Protein AF-A0A9D8FLJ5-F1 (afdb_monomer)

Nearest PDB structures (foldseek):
  7rec-assembly1_F-2  TM=5.142E-01  e=1.381E+00  Homo sapiens
  2ckf-assembly1_F  TM=5.271E-01  e=3.243E+00  Sphingomonas sp. CHY-1
  2gbx-assembly1_F  TM=5.258E-01  e=2.763E+00  Sphingobium yanoikuyae
  5ig4-assembly1_F  TM=5.696E-01  e=4.467E+00  Nematostella vectensis
  3ff0-assembly1_B  TM=4.977E-01  e=4.015E+00  Pseudomon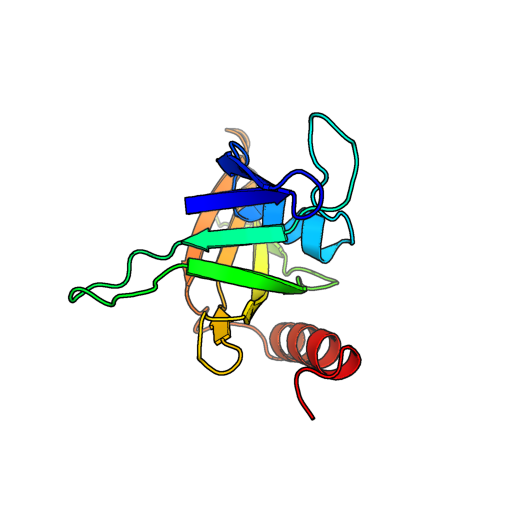as aeruginosa

Radius of gyration: 16.44 Å; Cα contacts (8 Å, |Δi|>4): 249; chains: 1; bounding box: 40×36×41 Å

Mean predicted aligned error: 4.61 Å

Structure (mmCIF, N/CA/C/O backbone):
data_AF-A0A9D8FLJ5-F1
#
_entry.id   AF-A0A9D8FLJ5-F1
#
loop_
_atom_site.group_PDB
_atom_site.id
_atom_site.type_symbol
_atom_site.label_atom_id
_atom_site.label_alt_id
_atom_site.label_comp_id
_atom_site.label_asym_id
_atom_site.label_entity_id
_atom_site.label_seq_id
_atom_site.pdbx_PDB_ins_code
_atom_site.Cartn_x
_atom_site.Cartn_y
_atom_site.Cartn_z
_atom_site.occupancy
_atom_site.B_iso_or_equiv
_atom_site.auth_seq_id
_atom_site.auth_comp_id
_atom_site.auth_asym_id
_atom_site.auth_atom_id
_atom_site.pdbx_PDB_model_num
ATOM 1 N N . MET A 1 1 ? 12.720 2.167 4.437 1.00 84.94 1 MET A N 1
ATOM 2 C CA . MET A 1 1 ? 12.652 3.567 3.944 1.00 84.94 1 MET A CA 1
ATOM 3 C C . MET A 1 1 ? 11.851 3.601 2.643 1.00 84.94 1 MET A C 1
ATOM 5 O O . MET A 1 1 ? 11.730 2.551 2.025 1.00 84.94 1 MET A O 1
ATOM 9 N N . VAL A 1 2 ? 11.294 4.751 2.237 1.00 92.38 2 VAL A N 1
ATOM 10 C CA . VAL A 1 2 ? 10.723 4.938 0.888 1.00 92.38 2 VAL A CA 1
ATOM 11 C C . VAL A 1 2 ? 11.403 6.121 0.213 1.00 92.38 2 VAL A C 1
ATOM 13 O O . VAL A 1 2 ? 11.483 7.209 0.791 1.00 92.38 2 VAL A O 1
ATOM 16 N N . GLU A 1 3 ? 11.873 5.908 -1.004 1.00 94.38 3 GLU A N 1
ATOM 17 C CA . GLU A 1 3 ? 12.470 6.923 -1.860 1.00 94.38 3 GLU A CA 1
ATOM 18 C C . GLU A 1 3 ? 11.619 7.127 -3.107 1.00 94.38 3 GLU A C 1
ATOM 20 O O . GLU A 1 3 ? 11.041 6.186 -3.651 1.00 94.38 3 GLU A O 1
ATOM 25 N N . VAL A 1 4 ? 11.574 8.369 -3.569 1.00 94.56 4 VAL A N 1
ATOM 26 C CA . VAL A 1 4 ? 11.021 8.727 -4.870 1.00 94.56 4 VAL A CA 1
ATOM 27 C C . VAL A 1 4 ? 12.184 8.842 -5.839 1.00 94.56 4 VAL A C 1
ATOM 29 O O . VAL A 1 4 ? 13.106 9.612 -5.577 1.00 94.56 4 VAL A O 1
ATOM 32 N N . TYR A 1 5 ? 12.146 8.105 -6.944 1.00 95.31 5 TYR A N 1
ATOM 33 C CA . TYR A 1 5 ? 13.171 8.146 -7.981 1.00 95.31 5 TYR A CA 1
ATOM 34 C C . TYR A 1 5 ? 12.607 8.681 -9.294 1.00 95.31 5 TYR A C 1
ATOM 36 O O . TYR A 1 5 ? 11.693 8.112 -9.894 1.00 95.31 5 TYR A O 1
ATOM 44 N N . CYS A 1 6 ? 13.182 9.788 -9.755 1.00 94.50 6 CYS A N 1
ATOM 45 C CA . CYS A 1 6 ? 12.858 10.386 -11.034 1.00 94.50 6 CYS A CA 1
ATOM 46 C C . CYS A 1 6 ? 13.777 9.812 -12.116 1.00 94.50 6 CYS A C 1
ATOM 48 O O . CYS A 1 6 ? 14.931 10.221 -12.237 1.00 94.50 6 CYS A O 1
ATOM 50 N N . LYS A 1 7 ? 13.252 8.904 -12.944 1.00 92.12 7 LYS A N 1
ATOM 51 C CA . LYS A 1 7 ? 14.003 8.291 -14.051 1.00 92.12 7 LYS A CA 1
ATOM 52 C C . LYS A 1 7 ? 14.503 9.307 -15.078 1.00 92.12 7 LYS A C 1
ATOM 54 O O . LYS A 1 7 ? 15.655 9.235 -15.493 1.00 92.12 7 LYS A O 1
ATOM 59 N N . LYS A 1 8 ? 13.653 10.269 -15.459 1.00 92.75 8 LYS A N 1
ATOM 60 C CA . LYS A 1 8 ? 13.957 11.260 -16.507 1.00 92.75 8 LYS A CA 1
ATOM 61 C C . LYS A 1 8 ? 15.146 12.154 -16.141 1.00 92.75 8 LYS A C 1
ATOM 63 O O . LYS A 1 8 ? 15.990 12.418 -16.986 1.00 92.75 8 LYS A O 1
ATOM 68 N N . TYR A 1 9 ? 15.226 12.574 -14.879 1.00 92.88 9 TYR A N 1
ATOM 69 C CA . TYR A 1 9 ? 16.245 13.510 -14.385 1.00 92.88 9 TYR A CA 1
ATOM 70 C C . TYR A 1 9 ? 17.225 12.865 -13.393 1.00 92.88 9 TYR A C 1
ATOM 72 O O . TYR A 1 9 ? 17.898 13.578 -12.654 1.00 92.88 9 TYR A O 1
ATOM 80 N N . LYS A 1 10 ? 17.255 11.527 -13.333 1.00 93.12 10 LYS A N 1
ATOM 81 C CA . LYS A 1 10 ? 18.202 10.684 -12.583 1.00 93.12 10 LYS A CA 1
ATOM 82 C C . LYS A 1 10 ? 18.528 11.153 -11.154 1.00 93.12 10 LYS A C 1
ATOM 84 O O . LYS A 1 10 ? 19.678 11.096 -10.736 1.00 93.12 10 LYS A O 1
ATOM 89 N N . HIS A 1 11 ? 17.527 11.567 -10.383 1.00 94.00 11 HIS A N 1
ATOM 90 C CA . HIS A 1 11 ? 17.712 11.918 -8.970 1.00 94.00 11 HIS A CA 1
ATOM 91 C C . HIS A 1 11 ? 16.652 11.262 -8.092 1.00 94.00 11 HIS A C 1
ATOM 93 O O . HIS A 1 11 ? 15.563 10.909 -8.557 1.00 94.00 11 HIS A O 1
ATOM 99 N N . SER A 1 12 ? 16.971 11.128 -6.809 1.00 93.81 12 SER A N 1
ATOM 100 C CA . SER A 1 12 ? 16.062 10.610 -5.795 1.00 93.81 12 SER A CA 1
ATOM 101 C C . SER A 1 12 ? 15.963 11.536 -4.593 1.00 93.81 12 SER A C 1
ATOM 103 O O . SER A 1 12 ? 16.815 12.391 -4.353 1.00 93.81 12 SER A O 1
ATOM 105 N N . TYR A 1 13 ? 14.890 11.366 -3.830 1.00 93.81 13 TYR A N 1
ATOM 106 C CA . TYR A 1 13 ? 14.752 11.950 -2.504 1.00 93.81 13 TYR A CA 1
ATOM 107 C C . TYR A 1 13 ? 13.924 11.038 -1.610 1.00 93.81 13 TYR A C 1
ATOM 109 O O . TYR A 1 13 ? 13.036 10.313 -2.062 1.00 93.81 13 TYR A O 1
ATOM 117 N N . ARG A 1 14 ? 14.186 11.107 -0.306 1.00 93.19 14 ARG A N 1
ATOM 118 C CA . ARG A 1 14 ? 13.400 10.383 0.688 1.00 93.19 14 ARG A CA 1
ATOM 119 C C . ARG A 1 14 ? 11.989 10.958 0.771 1.00 93.19 14 ARG A C 1
ATOM 121 O O . ARG A 1 14 ? 11.800 12.166 0.943 1.00 93.19 14 ARG A O 1
ATOM 128 N N . LEU A 1 15 ? 10.991 10.084 0.717 1.00 91.62 15 LEU A N 1
ATOM 129 C CA . LEU A 1 15 ? 9.607 10.469 0.937 1.00 91.62 15 LEU A CA 1
ATOM 130 C C . LEU A 1 15 ? 9.372 10.689 2.440 1.00 91.62 15 LEU A C 1
ATOM 132 O O . LEU A 1 15 ? 9.616 9.800 3.255 1.00 91.62 15 LEU A O 1
ATOM 136 N N . LYS A 1 16 ? 8.900 11.886 2.817 1.00 90.50 16 LYS A N 1
ATOM 137 C CA . LYS A 1 16 ? 8.592 12.251 4.218 1.00 90.50 16 LYS A CA 1
ATOM 13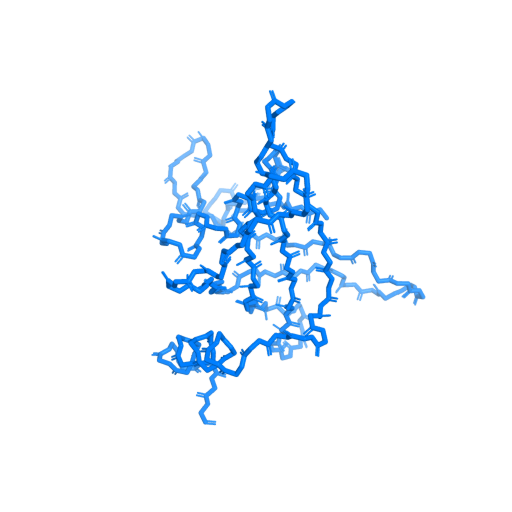8 C C . LYS A 1 16 ? 7.166 11.874 4.662 1.00 90.50 16 LYS A C 1
ATOM 140 O O . LYS A 1 16 ? 6.783 12.164 5.790 1.00 90.50 16 LYS A O 1
ATOM 145 N N . ARG A 1 17 ? 6.372 11.250 3.787 1.00 91.62 17 ARG A N 1
ATOM 146 C CA . ARG A 1 17 ? 5.003 10.785 4.070 1.00 91.62 17 ARG A CA 1
ATOM 147 C C . ARG A 1 17 ? 5.036 9.399 4.725 1.00 91.62 17 ARG A C 1
ATOM 149 O O . ARG A 1 17 ? 5.978 8.635 4.513 1.00 91.62 17 ARG A O 1
ATOM 156 N N . ARG A 1 18 ? 4.003 9.048 5.501 1.00 93.94 18 ARG A N 1
ATOM 157 C CA . ARG A 1 18 ? 3.864 7.686 6.037 1.00 93.94 18 ARG A CA 1
ATOM 158 C C . ARG A 1 18 ? 3.745 6.684 4.890 1.00 93.94 18 ARG A C 1
ATOM 160 O O . ARG A 1 18 ? 3.176 6.973 3.835 1.00 93.94 18 ARG A O 1
ATOM 167 N N . ILE A 1 19 ? 4.238 5.474 5.129 1.00 95.25 19 ILE A N 1
ATOM 168 C CA . ILE A 1 19 ? 4.115 4.374 4.168 1.00 95.25 19 ILE A CA 1
ATOM 169 C C . ILE A 1 19 ? 2.640 4.062 3.898 1.00 95.25 19 ILE A C 1
ATOM 171 O O . ILE A 1 19 ? 2.271 3.908 2.742 1.00 95.25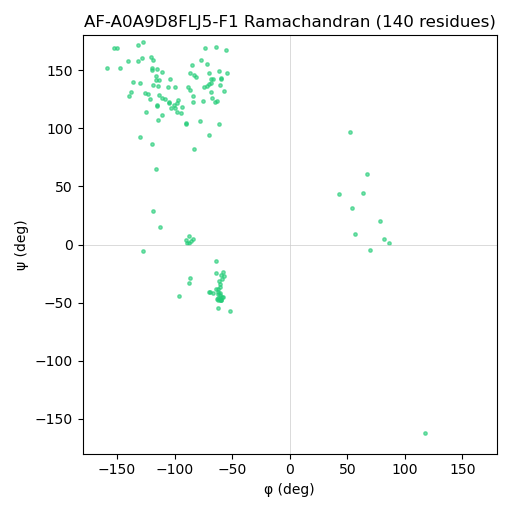 19 ILE A O 1
ATOM 175 N N . PHE A 1 20 ? 1.801 4.056 4.940 1.00 96.44 20 PHE A N 1
ATOM 176 C CA . PHE A 1 20 ? 0.357 3.847 4.811 1.00 96.44 20 PHE A CA 1
ATOM 177 C C . PHE A 1 20 ? -0.281 4.789 3.781 1.00 96.44 20 PHE A C 1
ATOM 179 O O . PHE A 1 20 ? -0.868 4.310 2.818 1.00 96.44 20 PHE A O 1
ATOM 186 N N . ASP A 1 21 ? -0.123 6.108 3.952 1.00 96.38 21 ASP A N 1
ATOM 187 C CA . ASP A 1 21 ? -0.742 7.088 3.048 1.00 96.38 21 ASP A CA 1
ATOM 188 C C . ASP A 1 21 ? -0.197 6.915 1.621 1.00 96.38 21 ASP A C 1
ATOM 190 O O . ASP A 1 21 ? -0.941 6.963 0.654 1.00 96.38 21 ASP A O 1
ATOM 194 N N . THR A 1 22 ? 1.101 6.622 1.494 1.00 95.94 22 THR A N 1
ATOM 195 C CA . THR A 1 22 ? 1.753 6.385 0.198 1.00 95.94 22 THR A CA 1
ATOM 196 C C . THR A 1 22 ? 1.172 5.180 -0.538 1.00 95.94 22 THR A C 1
ATOM 198 O O . THR A 1 22 ? 0.907 5.269 -1.732 1.00 95.94 22 THR A O 1
ATOM 201 N N . LEU A 1 23 ? 0.977 4.058 0.157 1.00 96.94 23 LEU A N 1
ATOM 202 C CA . LEU A 1 23 ? 0.389 2.855 -0.429 1.00 96.94 23 LEU A CA 1
ATOM 203 C C . LEU A 1 23 ? -1.094 3.057 -0.745 1.00 96.94 23 LEU A C 1
ATOM 205 O O . LEU A 1 23 ? -1.548 2.643 -1.807 1.00 96.94 23 LEU A O 1
ATOM 209 N N . LEU A 1 24 ? -1.837 3.721 0.145 1.00 97.19 24 LEU A N 1
ATOM 210 C CA . LEU A 1 24 ? -3.251 4.013 -0.067 1.00 97.19 24 LEU A CA 1
ATOM 211 C C . LEU A 1 24 ? -3.454 4.919 -1.288 1.00 97.19 24 LEU A C 1
ATOM 213 O O . LEU A 1 24 ? -4.256 4.590 -2.159 1.00 97.19 24 LEU A O 1
ATOM 217 N N . ASP A 1 25 ? -2.691 6.005 -1.394 1.00 96.19 25 ASP A N 1
ATOM 218 C CA . ASP A 1 25 ? -2.729 6.909 -2.546 1.00 96.19 25 ASP A CA 1
ATOM 219 C C . ASP A 1 25 ? -2.385 6.168 -3.841 1.00 96.19 25 ASP A C 1
ATOM 221 O O . ASP A 1 25 ? -3.142 6.244 -4.811 1.00 96.19 25 ASP A O 1
ATOM 225 N N . TYR A 1 26 ? -1.309 5.374 -3.835 1.00 96.50 26 TYR A N 1
ATOM 226 C CA . TYR A 1 26 ? -0.920 4.572 -4.993 1.00 96.50 26 TYR A CA 1
ATOM 227 C C . TYR A 1 26 ? -2.035 3.602 -5.408 1.00 96.50 26 TYR A C 1
ATOM 229 O O . TYR A 1 26 ? -2.373 3.526 -6.587 1.00 96.50 26 TYR A O 1
ATOM 237 N N . SER A 1 27 ? -2.656 2.910 -4.444 1.00 96.62 27 SER A N 1
ATOM 238 C CA . SER A 1 27 ? -3.754 1.969 -4.706 1.00 96.62 27 SER A CA 1
ATOM 239 C C . SER A 1 27 ? -5.008 2.629 -5.287 1.00 96.62 27 SER A C 1
ATOM 241 O O . SER A 1 27 ? -5.772 1.987 -6.003 1.00 96.62 27 SER A O 1
ATOM 243 N N . ASN A 1 28 ? -5.187 3.930 -5.042 1.00 95.75 28 ASN A N 1
ATOM 244 C CA . ASN A 1 28 ? -6.254 4.745 -5.623 1.00 95.75 28 ASN A CA 1
ATOM 245 C C . ASN A 1 28 ? -5.872 5.356 -6.986 1.00 95.75 28 ASN A C 1
ATOM 247 O O . ASN A 1 28 ? -6.613 6.178 -7.518 1.00 95.75 28 ASN A O 1
ATOM 251 N N . GLY A 1 29 ? -4.722 4.981 -7.557 1.00 94.00 29 GLY A N 1
ATOM 252 C CA . GLY A 1 29 ? -4.224 5.495 -8.836 1.00 94.00 29 GLY A CA 1
ATOM 253 C C . GLY A 1 29 ? -3.421 6.796 -8.733 1.00 94.00 29 GLY A C 1
ATOM 254 O O . GLY A 1 29 ? -2.937 7.293 -9.751 1.00 94.00 29 GLY A O 1
ATOM 255 N N . ASN A 1 30 ? -3.212 7.329 -7.526 1.00 93.81 30 ASN A N 1
ATOM 256 C CA . ASN A 1 30 ? -2.424 8.541 -7.306 1.00 93.81 30 ASN A CA 1
ATOM 257 C C . ASN A 1 30 ? -0.934 8.192 -7.241 1.00 93.81 30 ASN A C 1
ATOM 259 O O . ASN A 1 30 ? -0.345 8.029 -6.169 1.00 93.81 30 ASN A O 1
ATOM 263 N N . LYS A 1 31 ? -0.316 8.060 -8.416 1.00 91.94 31 LYS A N 1
ATOM 264 C CA . LYS A 1 31 ? 1.120 7.800 -8.536 1.00 91.94 31 LYS A CA 1
ATOM 265 C C . LYS A 1 31 ? 1.960 9.007 -8.120 1.00 91.94 31 LYS A C 1
ATOM 267 O O . LYS A 1 31 ? 1.588 10.160 -8.340 1.00 91.94 31 LYS A O 1
ATOM 272 N N . GLU A 1 32 ? 3.133 8.727 -7.560 1.00 93.38 32 GLU A N 1
ATOM 273 C CA . GLU A 1 32 ? 4.064 9.760 -7.114 1.00 93.38 32 GLU A CA 1
ATOM 274 C C . GLU A 1 32 ? 4.662 10.521 -8.307 1.00 93.38 32 GLU A C 1
ATOM 276 O O . GLU A 1 32 ? 5.041 9.935 -9.325 1.00 93.38 32 GLU A O 1
ATOM 281 N N . ARG A 1 33 ? 4.783 11.843 -8.161 1.00 92.75 33 ARG A N 1
ATOM 282 C CA . ARG A 1 33 ? 5.363 12.732 -9.169 1.00 92.75 33 ARG A CA 1
ATOM 283 C C . ARG A 1 33 ? 6.587 13.454 -8.623 1.00 92.75 33 ARG A C 1
ATOM 285 O O . ARG A 1 33 ? 6.690 13.737 -7.431 1.00 92.75 33 ARG A O 1
ATOM 292 N N . CYS A 1 34 ? 7.522 13.780 -9.507 1.00 91.62 34 CYS A N 1
ATOM 293 C CA . CYS A 1 34 ? 8.705 14.553 -9.156 1.00 91.62 34 CYS A CA 1
ATOM 294 C C . CYS A 1 34 ? 8.297 15.955 -8.690 1.00 91.62 34 CYS A C 1
ATOM 296 O O . CYS A 1 34 ? 7.701 16.705 -9.457 1.00 91.62 34 CYS A O 1
ATOM 298 N N . ARG A 1 35 ? 8.700 16.354 -7.479 1.00 89.69 35 ARG A N 1
ATOM 299 C CA . ARG A 1 35 ? 8.419 1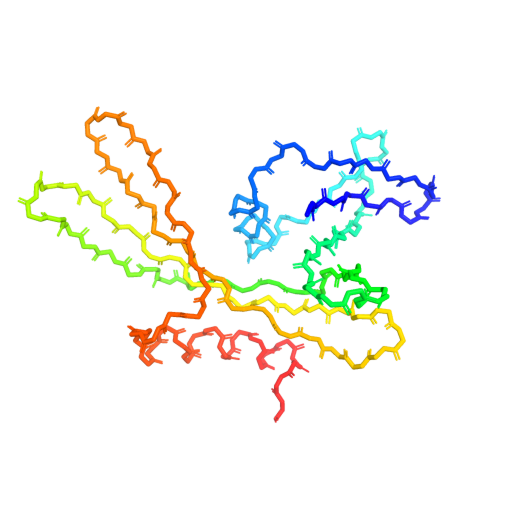7.702 -6.944 1.00 89.69 35 ARG A CA 1
ATOM 300 C C . ARG A 1 35 ? 8.975 18.842 -7.798 1.00 89.69 35 ARG A C 1
ATOM 302 O O . ARG A 1 35 ? 8.408 19.923 -7.791 1.00 89.69 35 ARG A O 1
ATOM 309 N N . LYS A 1 36 ? 10.087 18.606 -8.502 1.00 89.62 36 LYS A N 1
ATOM 310 C CA . LYS A 1 36 ? 10.746 19.619 -9.340 1.00 89.62 36 LYS A CA 1
ATOM 311 C C . LYS A 1 36 ? 10.188 19.682 -10.764 1.00 89.62 36 LYS A C 1
ATOM 313 O O . LYS A 1 36 ? 10.169 20.752 -11.349 1.00 89.62 36 LYS A O 1
ATOM 318 N N . HIS A 1 37 ? 9.761 18.546 -11.323 1.00 91.00 37 HIS A N 1
ATOM 319 C CA . HIS A 1 37 ? 9.491 18.429 -12.766 1.00 91.00 37 HIS A CA 1
ATOM 320 C C . HIS A 1 37 ? 8.097 17.885 -13.116 1.00 91.00 37 HIS A C 1
ATOM 322 O O . HIS A 1 37 ? 7.772 17.763 -14.291 1.00 91.00 37 HIS A O 1
ATOM 328 N N . GLY A 1 38 ? 7.293 17.466 -12.134 1.00 90.69 38 GLY A N 1
ATOM 329 C CA . GLY A 1 38 ? 5.921 16.978 -12.333 1.00 90.69 38 GLY A CA 1
ATOM 330 C C . GLY A 1 38 ? 5.767 15.625 -13.046 1.00 90.69 38 GLY A C 1
ATOM 331 O O . GLY A 1 38 ? 4.649 15.117 -13.136 1.00 90.69 38 GLY A O 1
ATOM 332 N N . CYS A 1 39 ? 6.854 15.019 -13.533 1.00 91.75 39 CYS A N 1
ATOM 333 C CA . CYS A 1 39 ? 6.829 13.718 -14.203 1.00 91.75 39 CYS A CA 1
ATOM 334 C C . CYS A 1 39 ? 6.568 12.561 -13.226 1.00 91.75 39 CYS A C 1
ATOM 336 O O . CYS A 1 39 ? 6.901 12.662 -12.044 1.00 91.75 39 CYS A O 1
ATOM 338 N N . GLU A 1 40 ? 6.032 11.445 -13.729 1.00 92.62 40 GLU A N 1
ATOM 339 C CA . GLU A 1 40 ? 5.845 10.217 -12.945 1.00 92.62 40 GLU A CA 1
ATOM 340 C C . GLU A 1 40 ? 7.194 9.689 -12.426 1.00 92.62 40 GLU A C 1
ATOM 342 O O . GLU A 1 40 ? 8.204 9.687 -13.140 1.00 92.62 40 GLU A O 1
ATOM 347 N N . CYS A 1 41 ? 7.207 9.270 -11.163 1.00 94.75 41 CYS A N 1
ATOM 348 C CA . CYS A 1 41 ? 8.374 8.726 -10.485 1.00 94.75 41 CYS A CA 1
ATOM 349 C C . CYS A 1 41 ? 8.132 7.290 -10.031 1.00 94.75 41 CYS A C 1
ATOM 351 O O . CYS A 1 41 ? 7.004 6.856 -9.807 1.00 94.75 41 CYS A O 1
ATOM 353 N N . GLU A 1 42 ? 9.227 6.573 -9.815 1.00 95.31 42 GLU A N 1
ATOM 354 C CA . GLU A 1 42 ? 9.190 5.276 -9.157 1.00 95.31 42 GLU A CA 1
ATOM 355 C C . GLU A 1 42 ? 9.265 5.434 -7.643 1.00 95.31 42 GLU A C 1
ATOM 357 O O . GLU A 1 42 ? 9.948 6.322 -7.129 1.00 95.31 42 GLU A O 1
ATOM 362 N N . LEU A 1 43 ? 8.600 4.528 -6.929 1.00 95.94 43 LEU A N 1
ATOM 363 C CA . LEU A 1 43 ? 8.759 4.386 -5.489 1.00 95.94 43 LEU A CA 1
ATOM 364 C C . LEU A 1 43 ? 9.692 3.213 -5.206 1.00 95.94 43 LEU A C 1
ATOM 366 O O . LEU A 1 43 ? 9.404 2.075 -5.577 1.00 95.94 43 LEU A O 1
ATOM 370 N N . ILE A 1 44 ? 10.806 3.496 -4.541 1.00 94.44 44 ILE A N 1
ATOM 371 C CA . ILE A 1 44 ? 11.790 2.499 -4.131 1.00 94.44 44 ILE A CA 1
ATOM 372 C C . ILE A 1 44 ? 11.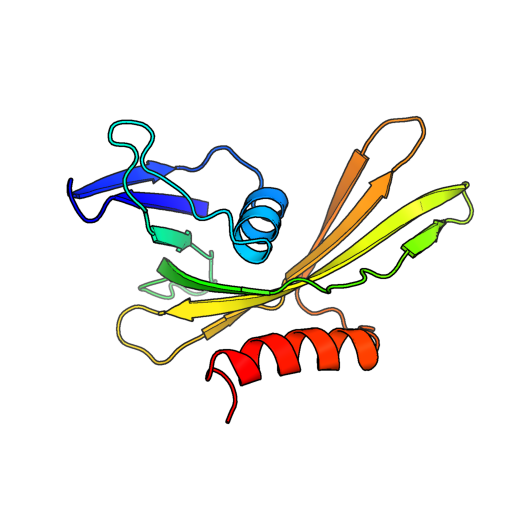631 2.276 -2.633 1.00 94.44 44 ILE A C 1
ATOM 374 O O . ILE A 1 44 ? 11.742 3.202 -1.831 1.00 94.44 44 ILE A O 1
ATOM 378 N N . PHE A 1 45 ? 11.360 1.034 -2.259 1.00 92.94 45 PHE A N 1
ATOM 379 C CA . PHE A 1 45 ? 11.267 0.595 -0.880 1.00 92.94 45 PHE A CA 1
ATOM 380 C C . PHE A 1 45 ? 12.562 -0.085 -0.476 1.00 92.94 45 PHE A C 1
ATOM 382 O O . PHE A 1 45 ? 13.094 -0.927 -1.197 1.00 92.94 45 PHE A O 1
ATOM 389 N N . GLU A 1 46 ? 13.033 0.266 0.709 1.00 88.44 46 GLU A N 1
ATOM 390 C CA . GLU A 1 46 ? 14.156 -0.393 1.350 1.00 88.44 46 GLU A CA 1
ATOM 391 C C . GLU A 1 46 ? 13.671 -1.082 2.621 1.00 88.44 46 GLU A C 1
ATOM 393 O O . GLU A 1 46 ? 13.147 -0.424 3.533 1.00 88.44 46 GLU A O 1
ATOM 398 N N . PHE A 1 47 ? 13.837 -2.401 2.660 1.00 82.38 47 PHE A N 1
ATOM 399 C CA . PHE A 1 47 ? 13.458 -3.235 3.793 1.00 82.38 47 PHE A CA 1
ATOM 400 C C . PHE A 1 47 ? 14.713 -3.651 4.559 1.00 82.38 47 PHE A C 1
ATOM 402 O O . PHE A 1 47 ? 15.589 -4.271 3.965 1.00 82.38 47 PHE A O 1
ATOM 409 N N . PRO A 1 48 ? 14.833 -3.362 5.861 1.00 72.81 48 PRO A N 1
ATOM 410 C CA . PRO A 1 48 ? 15.913 -3.929 6.655 1.00 72.81 48 PRO A CA 1
ATOM 411 C C . PRO A 1 48 ? 15.646 -5.434 6.821 1.00 72.81 48 PRO A C 1
ATOM 413 O O . PRO A 1 48 ? 14.863 -5.839 7.675 1.00 72.81 48 PRO A O 1
ATOM 416 N N . PHE A 1 49 ? 16.228 -6.262 5.953 1.00 67.38 49 PHE A N 1
ATOM 417 C CA . PHE A 1 49 ? 16.297 -7.707 6.164 1.00 67.38 49 PHE A CA 1
ATOM 418 C C . PHE A 1 49 ? 17.539 -8.001 7.006 1.00 67.38 49 PHE A C 1
ATOM 420 O O . PHE A 1 49 ? 18.606 -7.457 6.731 1.00 67.38 49 PHE A O 1
ATOM 427 N N . GLY A 1 50 ? 17.390 -8.829 8.042 1.00 60.38 50 GLY A N 1
ATOM 428 C CA . GLY A 1 50 ? 18.526 -9.283 8.847 1.00 60.38 50 GLY A CA 1
ATOM 429 C C . GLY A 1 50 ? 19.512 -10.136 8.038 1.00 60.38 50 GLY A C 1
ATOM 430 O O . GLY A 1 50 ? 19.197 -10.556 6.925 1.00 60.38 50 GLY A O 1
ATOM 431 N N . LEU A 1 51 ? 20.677 -10.422 8.632 1.00 67.56 51 LEU A N 1
ATOM 432 C CA . LEU A 1 51 ? 21.723 -11.308 8.089 1.00 67.56 51 LEU A CA 1
ATOM 433 C C . LEU A 1 51 ? 22.373 -10.819 6.779 1.00 67.56 51 LEU A C 1
ATOM 435 O O . LEU A 1 51 ? 22.551 -11.598 5.845 1.00 67.56 51 LEU A O 1
ATOM 439 N N . ASP A 1 52 ? 22.710 -9.528 6.695 1.00 62.81 52 ASP A N 1
ATOM 440 C CA . ASP A 1 52 ? 23.537 -8.950 5.617 1.00 62.81 52 ASP A CA 1
ATOM 441 C C . ASP A 1 52 ? 23.049 -9.228 4.187 1.00 62.81 52 ASP A C 1
ATOM 443 O O . ASP A 1 52 ? 23.832 -9.316 3.233 1.00 62.81 52 ASP A O 1
ATOM 447 N N . VAL A 1 53 ? 21.730 -9.344 4.004 1.00 66.31 53 VAL A N 1
ATOM 448 C CA . VAL A 1 53 ? 21.146 -9.528 2.675 1.00 66.31 53 VAL A CA 1
ATOM 449 C C . VAL A 1 53 ? 21.475 -8.313 1.805 1.00 66.31 53 VAL A C 1
ATOM 451 O O . VAL A 1 53 ? 20.858 -7.250 1.902 1.00 66.31 53 VAL A O 1
ATOM 454 N N . LYS A 1 54 ? 22.441 -8.494 0.898 1.00 62.97 54 LYS A N 1
ATOM 455 C CA . LYS A 1 54 ? 22.769 -7.527 -0.153 1.00 62.97 54 LYS A CA 1
ATOM 456 C C . LYS A 1 54 ? 21.534 -7.305 -1.043 1.00 62.97 54 LYS A C 1
ATOM 458 O O . LYS A 1 54 ? 20.796 -8.241 -1.346 1.00 62.97 54 LYS A O 1
ATOM 463 N N . HIS A 1 55 ? 21.332 -6.068 -1.503 1.00 68.19 55 HIS A N 1
ATOM 464 C CA . HIS A 1 55 ? 20.230 -5.660 -2.396 1.00 68.19 55 HIS A CA 1
ATOM 465 C C . HIS A 1 55 ? 18.822 -5.738 -1.775 1.00 68.19 55 HIS A C 1
ATOM 467 O O . HIS A 1 55 ? 17.913 -6.401 -2.278 1.00 68.19 55 HIS A O 1
ATOM 473 N N . ASN A 1 56 ? 18.620 -4.973 -0.707 1.00 77.88 56 ASN A N 1
ATOM 474 C CA . ASN A 1 56 ? 17.349 -4.811 0.002 1.00 77.88 56 ASN A CA 1
ATOM 475 C C . ASN A 1 56 ? 16.395 -3.752 -0.607 1.00 77.88 56 ASN A C 1
ATOM 477 O O . ASN A 1 56 ? 15.334 -3.463 -0.043 1.00 77.88 56 ASN A O 1
ATOM 481 N N . ARG A 1 57 ? 16.766 -3.173 -1.757 1.00 87.62 57 ARG A N 1
ATOM 482 C CA . ARG A 1 57 ? 15.973 -2.181 -2.495 1.00 87.62 57 ARG A CA 1
ATOM 483 C C . ARG A 1 57 ? 15.028 -2.864 -3.478 1.00 87.62 57 ARG A C 1
ATOM 485 O O . ARG A 1 57 ? 15.405 -3.794 -4.191 1.00 87.62 57 ARG A O 1
ATOM 492 N N . SER A 1 58 ? 13.788 -2.398 -3.506 1.00 91.31 58 SER A N 1
ATOM 493 C CA . SER A 1 58 ? 12.705 -2.960 -4.307 1.00 91.31 58 SER A CA 1
ATOM 494 C C . SER A 1 58 ? 11.863 -1.848 -4.921 1.00 91.31 58 SER A C 1
ATOM 496 O O . SER A 1 58 ? 11.387 -0.968 -4.209 1.00 91.31 58 SER A O 1
ATOM 498 N N . THR A 1 59 ? 11.649 -1.888 -6.233 1.00 94.06 59 THR A N 1
ATOM 499 C CA . THR A 1 59 ? 10.791 -0.915 -6.924 1.00 94.06 59 THR A CA 1
ATOM 500 C C . THR A 1 59 ? 9.338 -1.357 -6.832 1.00 94.06 59 THR A C 1
ATOM 502 O O . THR A 1 59 ? 9.020 -2.496 -7.182 1.00 94.06 59 THR A O 1
ATOM 505 N N . LEU A 1 60 ? 8.450 -0.473 -6.376 1.00 95.69 60 LEU A N 1
ATOM 506 C CA . LEU A 1 60 ? 7.009 -0.712 -6.358 1.00 95.69 60 LEU A CA 1
ATOM 507 C C . LEU A 1 60 ? 6.482 -0.844 -7.790 1.00 95.69 60 LEU A C 1
ATOM 509 O O . LEU A 1 60 ? 6.645 0.072 -8.593 1.00 95.69 60 LEU A O 1
ATOM 513 N N . LEU A 1 61 ? 5.853 -1.979 -8.094 1.00 95.50 61 LEU A N 1
ATOM 514 C CA . LEU A 1 61 ? 5.181 -2.216 -9.372 1.00 95.50 61 LEU A CA 1
ATOM 515 C C . LEU A 1 61 ? 3.687 -1.923 -9.286 1.00 95.50 61 LEU A C 1
ATOM 517 O O . LEU A 1 61 ? 3.142 -1.325 -10.204 1.00 95.50 61 LEU A O 1
ATOM 521 N N . GLU A 1 62 ? 3.037 -2.384 -8.218 1.00 96.81 62 GLU A N 1
ATOM 522 C CA . GLU A 1 62 ? 1.601 -2.202 -8.023 1.00 96.81 62 GLU A CA 1
ATOM 523 C C . GLU A 1 62 ? 1.239 -2.342 -6.540 1.00 96.81 62 GLU A C 1
ATOM 525 O O . GLU A 1 62 ? 1.925 -3.037 -5.780 1.00 96.81 62 GLU A O 1
ATOM 530 N N . CYS A 1 63 ? 0.164 -1.676 -6.125 1.00 97.50 63 CYS A N 1
ATOM 531 C CA . CYS A 1 63 ? -0.350 -1.750 -4.764 1.00 97.50 63 CYS A CA 1
ATOM 532 C C . CYS A 1 63 ? -1.872 -1.840 -4.776 1.00 97.50 63 CYS A C 1
ATOM 534 O O . CYS A 1 63 ? -2.545 -1.031 -5.403 1.00 97.50 63 CYS A O 1
ATOM 536 N N . PHE A 1 64 ? -2.409 -2.798 -4.030 1.00 97.31 64 PHE A N 1
ATOM 537 C CA . PHE A 1 64 ? -3.841 -3.008 -3.900 1.00 97.31 64 PHE A CA 1
ATOM 538 C C . PHE A 1 64 ? -4.267 -2.833 -2.451 1.00 97.31 64 PHE A C 1
ATOM 540 O O . PHE A 1 64 ? -3.614 -3.345 -1.539 1.00 97.31 64 PHE A O 1
ATOM 547 N N . ALA A 1 65 ? -5.388 -2.148 -2.265 1.00 96.62 65 ALA A N 1
ATOM 548 C CA . ALA A 1 65 ? -6.104 -2.034 -1.005 1.00 96.62 65 ALA A CA 1
ATOM 549 C C . ALA A 1 65 ? -7.529 -2.582 -1.192 1.00 96.62 65 ALA A C 1
ATOM 551 O O . ALA A 1 65 ? -8.002 -2.702 -2.328 1.00 96.62 65 ALA A O 1
ATOM 552 N N . PRO A 1 66 ? -8.248 -2.927 -0.113 1.00 94.44 66 PRO A N 1
ATOM 553 C CA . PRO A 1 66 ? -9.589 -3.454 -0.249 1.00 94.44 66 PRO A CA 1
ATOM 554 C C . PRO A 1 66 ? -10.519 -2.351 -0.721 1.00 94.44 66 PRO A C 1
ATOM 556 O O . PRO A 1 66 ? -10.501 -1.242 -0.184 1.00 94.44 66 PRO A O 1
ATOM 559 N N . LYS A 1 67 ? -11.409 -2.682 -1.653 1.00 94.00 67 LYS A N 1
ATOM 560 C CA . LYS A 1 67 ? -12.460 -1.755 -2.095 1.00 94.00 67 LYS A CA 1
ATOM 561 C C . LYS A 1 67 ? -13.382 -1.360 -0.947 1.00 94.00 67 LYS A C 1
ATOM 563 O O . LYS A 1 67 ? -13.887 -0.243 -0.892 1.00 94.00 67 LYS A O 1
ATOM 568 N N . GLN A 1 68 ? -13.608 -2.297 -0.031 1.00 93.94 68 GLN A N 1
ATOM 569 C CA . GLN A 1 68 ? -14.423 -2.109 1.160 1.00 93.94 68 GLN A CA 1
ATOM 570 C C . GLN A 1 68 ? -13.637 -2.606 2.379 1.00 93.94 68 GLN A C 1
ATOM 572 O O . GLN A 1 68 ? -13.677 -3.797 2.689 1.00 93.94 68 GLN A O 1
ATOM 577 N N . PRO A 1 69 ? -12.886 -1.727 3.066 1.00 93.62 69 PRO A N 1
ATOM 578 C CA . PRO A 1 69 ? -12.145 -2.123 4.254 1.00 93.62 69 PRO A CA 1
ATOM 579 C C . PRO A 1 69 ? -13.105 -2.464 5.396 1.00 93.62 69 PRO A C 1
ATOM 581 O O . PRO A 1 69 ? -14.119 -1.784 5.594 1.00 93.62 69 PRO A O 1
ATOM 584 N N . GLN A 1 70 ? -12.755 -3.489 6.174 1.00 94.50 70 GLN A N 1
ATOM 585 C CA . GLN A 1 70 ? -13.519 -3.897 7.350 1.00 94.50 70 GLN A CA 1
ATOM 586 C C . GLN A 1 70 ? -13.451 -2.822 8.439 1.00 94.50 70 GLN A C 1
ATOM 588 O O . GLN A 1 70 ? -12.420 -2.169 8.636 1.00 94.50 70 GLN A O 1
ATOM 593 N N . LYS A 1 71 ? -14.570 -2.629 9.144 1.00 95.56 71 LYS A N 1
ATOM 594 C CA . LYS A 1 71 ? -14.733 -1.602 10.177 1.00 95.56 71 LYS A CA 1
ATOM 595 C C . LYS A 1 71 ? -15.436 -2.194 11.390 1.00 95.56 71 LYS A C 1
ATOM 597 O O . LYS A 1 71 ? -16.380 -2.957 11.225 1.00 95.56 71 LYS A O 1
ATOM 602 N N . TRP A 1 72 ? -15.002 -1.820 12.586 1.00 96.19 72 TRP A N 1
ATOM 603 C CA . TRP A 1 72 ? -15.661 -2.186 13.843 1.00 96.19 72 TRP A CA 1
ATOM 604 C C . TRP A 1 72 ? -15.391 -1.130 14.913 1.00 96.19 72 TRP A C 1
ATOM 606 O O . TRP A 1 72 ? -14.552 -0.247 14.721 1.00 96.19 72 TRP A O 1
ATOM 616 N N . HIS A 1 73 ? -16.100 -1.220 16.036 1.00 97.38 73 HIS A N 1
ATOM 617 C CA . HIS A 1 73 ? -15.820 -0.412 17.219 1.00 97.38 73 HIS A CA 1
ATOM 618 C C . HIS A 1 73 ? -15.123 -1.264 18.283 1.00 97.38 73 HIS A C 1
ATOM 620 O O 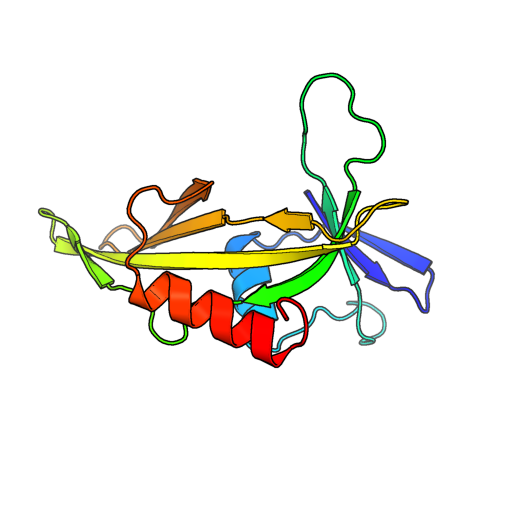. HIS A 1 73 ? -15.417 -2.452 18.428 1.00 97.38 73 HIS A O 1
ATOM 626 N N . THR A 1 74 ? -14.172 -0.680 19.008 1.00 95.56 74 THR A N 1
ATOM 627 C CA . THR A 1 74 ? -13.587 -1.313 20.197 1.00 95.56 74 THR A CA 1
ATOM 628 C C . THR A 1 74 ? -14.582 -1.281 21.357 1.00 95.56 74 THR A C 1
ATOM 630 O O . THR A 1 74 ? -15.572 -0.550 21.321 1.00 95.56 74 THR A O 1
ATOM 633 N N . LYS A 1 75 ? -14.286 -2.012 22.440 1.00 93.75 75 LYS A N 1
ATOM 634 C CA . LYS A 1 75 ? -15.064 -1.931 23.691 1.00 93.75 75 LYS A CA 1
ATOM 635 C C . LYS A 1 75 ? -15.122 -0.502 24.256 1.00 93.75 75 LYS A C 1
ATOM 637 O O . LYS A 1 75 ? -16.079 -0.148 24.925 1.00 93.75 75 LYS A O 1
ATOM 642 N N . GLN A 1 76 ? -14.113 0.318 23.964 1.00 93.38 76 GLN A N 1
ATOM 643 C CA . GLN A 1 76 ? -14.014 1.720 24.375 1.00 93.38 76 GLN A CA 1
ATOM 644 C C . GLN A 1 76 ? -14.727 2.692 23.413 1.00 93.38 76 GLN A C 1
ATOM 646 O O . GLN A 1 76 ? -14.644 3.902 23.602 1.00 93.38 76 GLN A O 1
ATOM 651 N N . GLY A 1 77 ? -15.401 2.188 22.372 1.00 95.12 77 GLY A N 1
ATOM 652 C CA . GLY A 1 77 ? -16.113 2.999 21.380 1.00 95.12 77 GLY A CA 1
ATOM 653 C C . GLY A 1 77 ? -15.233 3.583 20.268 1.00 95.12 77 GLY A C 1
ATOM 654 O O . GLY A 1 77 ? -15.737 4.315 19.419 1.00 95.12 77 GLY A O 1
ATOM 655 N N . ASP A 1 78 ? -13.938 3.256 20.219 1.00 97.25 78 ASP A N 1
ATOM 656 C CA . ASP A 1 78 ? -13.052 3.735 19.154 1.00 97.25 78 ASP A CA 1
ATOM 657 C C . ASP A 1 78 ? -13.374 3.032 17.835 1.00 97.25 78 ASP A C 1
ATOM 659 O O . ASP A 1 78 ? -13.513 1.809 17.790 1.00 97.25 78 ASP A O 1
ATOM 663 N N . LYS A 1 79 ? -13.421 3.780 16.731 1.00 98.00 79 LYS A N 1
ATOM 664 C CA . LYS A 1 79 ? -13.657 3.208 15.403 1.00 98.00 79 LYS A CA 1
ATOM 665 C C . LYS A 1 79 ? -12.353 2.698 14.807 1.00 98.00 79 LYS A C 1
ATOM 667 O O . LYS A 1 79 ? -11.425 3.474 14.588 1.00 98.00 79 LYS A O 1
ATOM 672 N N . VAL A 1 80 ? -12.304 1.419 14.463 1.00 97.56 80 VAL A N 1
ATOM 673 C CA . VAL A 1 80 ? -11.171 0.790 13.782 1.00 97.56 80 VAL A CA 1
ATOM 674 C C . VAL A 1 80 ? -11.521 0.543 12.322 1.00 97.56 80 VAL A C 1
ATOM 676 O O . VAL A 1 80 ? -12.615 0.078 12.008 1.00 97.56 80 VAL A O 1
ATOM 679 N N . ILE A 1 81 ? -10.587 0.858 11.426 1.00 97.19 81 ILE A N 1
ATOM 680 C CA . ILE A 1 81 ? -10.648 0.504 10.007 1.00 97.19 81 ILE A CA 1
ATOM 681 C C . ILE A 1 81 ? -9.414 -0.330 9.670 1.00 97.19 81 ILE A C 1
ATOM 683 O O . ILE A 1 81 ? -8.287 0.102 9.926 1.00 97.19 81 ILE A O 1
ATOM 687 N N . PHE A 1 82 ? -9.627 -1.513 9.105 1.00 95.56 82 PHE A N 1
ATOM 688 C CA . PHE A 1 82 ? -8.569 -2.444 8.735 1.00 95.56 82 PHE A CA 1
ATOM 689 C C . PHE A 1 82 ? -8.227 -2.339 7.249 1.00 95.56 82 PHE A C 1
ATOM 691 O O . PHE A 1 82 ? -9.084 -2.538 6.388 1.00 95.56 82 PHE A O 1
ATOM 698 N N . TYR A 1 83 ? -6.958 -2.045 6.969 1.00 96.00 83 TYR A N 1
ATOM 699 C CA . TYR A 1 83 ? -6.400 -1.901 5.628 1.00 96.00 83 TYR A CA 1
ATOM 700 C C . TYR A 1 83 ? -5.273 -2.914 5.403 1.00 96.00 83 TYR A C 1
ATOM 702 O O . TYR A 1 83 ? -4.107 -2.591 5.647 1.00 96.00 83 TYR A O 1
ATOM 710 N N . PRO A 1 84 ? -5.591 -4.141 4.970 1.00 95.88 84 PRO A N 1
ATOM 711 C CA . PRO A 1 84 ? -4.608 -5.048 4.405 1.00 95.88 84 PRO A CA 1
ATOM 712 C C . PRO A 1 84 ? -4.229 -4.604 2.994 1.00 95.88 84 PRO A C 1
ATOM 714 O O . PRO A 1 84 ? -5.097 -4.290 2.186 1.00 95.88 84 PRO A O 1
ATOM 717 N N . PHE A 1 85 ? -2.940 -4.610 2.684 1.00 96.19 85 PHE A N 1
ATOM 718 C CA . PHE A 1 85 ? -2.445 -4.312 1.348 1.00 96.19 85 PHE A CA 1
ATOM 719 C C . PHE A 1 85 ? -1.863 -5.561 0.699 1.00 96.19 85 PHE A C 1
ATOM 721 O O . PHE A 1 85 ? -1.262 -6.402 1.368 1.00 96.19 85 PHE A O 1
ATOM 728 N N . LEU A 1 86 ? -1.981 -5.634 -0.625 1.00 96.38 86 LEU A N 1
ATOM 729 C CA . LEU A 1 86 ? -1.169 -6.514 -1.456 1.00 96.38 86 LEU A CA 1
ATOM 730 C C . LEU A 1 86 ? -0.236 -5.645 -2.286 1.00 96.38 86 LEU A C 1
ATOM 732 O O . LEU A 1 86 ? -0.678 -4.889 -3.147 1.00 96.38 86 LEU A O 1
ATOM 736 N N . VAL A 1 87 ? 1.057 -5.725 -1.995 1.00 96.75 87 VAL A N 1
ATOM 737 C CA . VAL A 1 87 ? 2.079 -4.890 -2.626 1.00 96.75 87 VAL A CA 1
ATOM 738 C C . VAL A 1 87 ? 2.988 -5.769 -3.467 1.00 96.75 87 VAL A C 1
ATOM 740 O O . VAL A 1 87 ? 3.509 -6.772 -2.977 1.00 96.75 87 VAL A O 1
ATOM 743 N N . ILE A 1 88 ? 3.181 -5.394 -4.729 1.00 96.06 88 ILE A N 1
ATOM 744 C CA . ILE A 1 88 ? 4.016 -6.129 -5.675 1.00 96.06 88 ILE A CA 1
ATOM 745 C C . ILE A 1 88 ? 5.258 -5.309 -5.983 1.00 96.06 88 ILE A C 1
ATOM 747 O O . ILE A 1 88 ? 5.182 -4.159 -6.412 1.00 96.06 88 ILE A O 1
ATOM 751 N N . PHE A 1 89 ? 6.412 -5.936 -5.803 1.00 94.81 89 PHE A N 1
ATOM 752 C CA . PHE A 1 89 ? 7.715 -5.337 -6.020 1.00 94.81 89 PHE A CA 1
ATOM 753 C C . PHE A 1 89 ? 8.479 -6.008 -7.154 1.00 94.81 89 PHE A C 1
ATOM 755 O O . PHE A 1 89 ? 8.381 -7.218 -7.373 1.00 94.81 89 PHE A O 1
ATOM 762 N N . LYS A 1 90 ? 9.334 -5.227 -7.811 1.00 92.50 90 LYS A N 1
ATOM 763 C CA . LYS A 1 90 ? 10.475 -5.720 -8.577 1.00 92.50 90 LYS 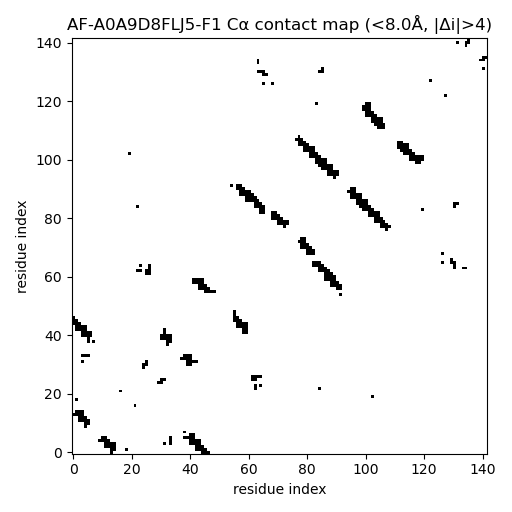A CA 1
ATOM 764 C C . LYS A 1 90 ? 11.701 -5.705 -7.671 1.00 92.50 90 LYS A C 1
ATOM 766 O O . LYS A 1 90 ? 12.123 -4.640 -7.224 1.00 92.50 90 LYS A O 1
ATOM 771 N N . ARG A 1 91 ? 12.287 -6.876 -7.429 1.00 86.69 91 ARG A N 1
ATOM 772 C CA . ARG A 1 91 ? 13.605 -6.984 -6.795 1.00 86.69 91 ARG A CA 1
ATOM 773 C C . ARG A 1 91 ? 14.684 -6.767 -7.850 1.00 86.69 91 ARG A C 1
ATOM 775 O O . ARG A 1 91 ? 14.524 -7.196 -8.993 1.00 86.69 91 ARG A O 1
ATOM 782 N N . HIS A 1 92 ? 15.789 -6.128 -7.478 1.00 70.62 92 HIS A N 1
ATOM 783 C CA . HIS A 1 92 ? 16.973 -6.140 -8.335 1.00 70.62 92 HIS A CA 1
ATOM 784 C C . HIS A 1 92 ? 17.391 -7.601 -8.584 1.00 70.62 92 HIS A C 1
ATOM 786 O O . HIS A 1 92 ? 17.391 -8.396 -7.647 1.00 70.62 92 HIS A O 1
ATOM 792 N N . SER A 1 93 ? 17.649 -7.944 -9.854 1.00 64.94 93 SER A N 1
ATOM 793 C CA . SER A 1 93 ? 18.132 -9.254 -10.341 1.00 64.94 93 SER A CA 1
ATOM 794 C C . SER A 1 93 ? 17.308 -10.516 -10.020 1.00 64.94 93 SER A C 1
ATOM 796 O O . SER A 1 93 ? 17.762 -11.618 -10.313 1.00 64.94 93 SER A O 1
ATOM 798 N N . ARG A 1 94 ? 16.091 -10.404 -9.467 1.00 69.38 94 ARG A N 1
ATOM 799 C CA . ARG A 1 94 ? 15.223 -11.559 -9.152 1.00 69.38 94 ARG A CA 1
ATOM 800 C C . ARG A 1 94 ? 13.788 -11.367 -9.651 1.00 69.38 94 ARG A C 1
ATOM 802 O O . ARG A 1 94 ? 13.399 -10.279 -10.075 1.00 69.38 94 ARG A O 1
ATOM 809 N N . ASN A 1 95 ? 12.997 -12.437 -9.549 1.00 81.25 95 ASN A N 1
ATOM 810 C CA . ASN A 1 95 ? 11.550 -12.428 -9.772 1.00 81.25 95 ASN A CA 1
ATOM 811 C C . ASN A 1 95 ? 10.824 -11.395 -8.889 1.00 81.25 95 ASN A C 1
ATOM 813 O O . ASN A 1 95 ? 11.374 -10.844 -7.928 1.00 81.25 95 ASN A O 1
ATOM 817 N N . ARG A 1 96 ? 9.555 -11.144 -9.228 1.00 90.31 96 ARG A N 1
ATOM 818 C CA . ARG A 1 96 ? 8.652 -10.283 -8.451 1.00 90.31 96 ARG A CA 1
ATOM 819 C C . ARG A 1 96 ? 8.576 -10.758 -6.997 1.00 90.31 96 ARG A C 1
ATOM 821 O O . ARG A 1 96 ? 8.649 -11.954 -6.726 1.00 90.31 96 ARG A O 1
ATOM 828 N N . ALA A 1 97 ? 8.403 -9.821 -6.074 1.00 89.94 97 ALA A N 1
ATOM 829 C CA . ALA A 1 97 ? 8.173 -10.111 -4.664 1.00 89.94 97 ALA A CA 1
ATOM 830 C C . ALA A 1 97 ? 6.827 -9.560 -4.210 1.00 89.94 97 ALA A C 1
ATOM 832 O O . ALA A 1 97 ? 6.341 -8.570 -4.757 1.00 89.94 97 ALA A O 1
ATOM 833 N N . ILE A 1 98 ? 6.246 -10.206 -3.204 1.00 92.00 98 ILE A N 1
ATOM 834 C CA . ILE A 1 98 ? 4.976 -9.809 -2.605 1.00 92.00 98 ILE A CA 1
ATOM 835 C C . ILE A 1 98 ? 5.242 -9.379 -1.170 1.00 92.00 98 ILE A C 1
ATOM 837 O O . ILE A 1 98 ? 5.969 -10.044 -0.434 1.00 92.00 98 ILE A O 1
ATOM 841 N N . TRP A 1 99 ? 4.625 -8.276 -0.771 1.00 92.94 99 TRP A N 1
ATOM 842 C CA . TRP A 1 99 ? 4.580 -7.825 0.608 1.00 92.94 99 TRP A CA 1
ATOM 843 C C . TRP A 1 99 ? 3.120 -7.620 1.015 1.00 92.94 99 TRP A C 1
ATOM 845 O O . TRP A 1 99 ? 2.355 -6.980 0.294 1.00 92.94 99 TRP A O 1
ATOM 855 N N . LEU A 1 100 ? 2.739 -8.183 2.166 1.00 94.19 100 LEU A N 1
ATOM 856 C CA . LEU A 1 100 ? 1.372 -8.158 2.701 1.00 94.19 100 LEU A CA 1
ATOM 857 C C . LEU A 1 100 ? 1.310 -7.391 4.034 1.00 94.19 100 LEU A C 1
ATOM 859 O O . LEU A 1 100 ? 1.082 -7.999 5.089 1.00 94.19 100 LEU A O 1
ATOM 863 N N . PRO A 1 101 ? 1.583 -6.074 4.043 1.00 94.75 101 PRO A N 1
ATOM 864 C CA . PRO A 1 101 ? 1.441 -5.283 5.250 1.00 94.75 101 PRO A CA 1
ATOM 865 C C . PRO A 1 101 ? -0.027 -4.964 5.518 1.00 94.75 101 PRO A C 1
ATOM 867 O O . PRO A 1 101 ? -0.861 -4.944 4.612 1.00 94.75 101 PRO A O 1
ATOM 870 N N . TYR A 1 102 ? -0.336 -4.640 6.766 1.00 95.69 102 TYR A N 1
ATOM 871 C CA . TYR A 1 102 ? -1.643 -4.118 7.121 1.00 95.69 102 TYR A CA 1
ATOM 872 C C . TYR A 1 102 ? -1.555 -3.000 8.153 1.00 95.69 102 TYR A C 1
ATOM 874 O O . TYR A 1 102 ? -0.591 -2.890 8.917 1.00 95.69 102 TYR A O 1
ATOM 882 N N . TRP A 1 103 ? -2.605 -2.182 8.189 1.00 96.62 103 TRP A N 1
ATOM 883 C CA . TRP A 1 103 ? -2.796 -1.169 9.216 1.00 96.62 103 TRP A CA 1
ATOM 884 C C . TRP A 1 103 ? -4.185 -1.242 9.834 1.00 96.62 103 TRP A C 1
ATOM 886 O O . TRP A 1 103 ? -5.190 -1.359 9.134 1.00 96.62 103 TRP A O 1
ATOM 896 N N . HIS A 1 104 ? -4.234 -1.072 11.151 1.00 96.19 104 HIS A N 1
ATOM 897 C CA . HIS A 1 104 ? -5.439 -0.644 11.848 1.00 96.19 104 HIS A CA 1
ATOM 898 C C . HIS A 1 104 ? -5.395 0.873 12.017 1.00 96.19 104 HIS A C 1
ATOM 900 O O . HIS A 1 104 ? -4.554 1.399 12.753 1.00 96.19 104 HIS A O 1
ATOM 906 N N . VAL A 1 105 ? -6.305 1.571 11.344 1.00 97.56 105 VAL A N 1
ATOM 907 C CA . VAL A 1 105 ? -6.536 3.004 11.532 1.00 97.56 105 VAL A CA 1
ATOM 908 C C . VAL A 1 105 ? -7.591 3.160 12.618 1.00 97.56 105 VAL A C 1
ATOM 910 O O . VAL A 1 105 ? -8.771 2.897 12.390 1.00 97.56 105 VAL A O 1
ATOM 913 N N . VAL A 1 106 ? -7.156 3.551 13.811 1.00 97.81 106 VAL A N 1
ATOM 914 C CA . VAL A 1 106 ? -8.008 3.720 14.991 1.00 97.81 106 VAL A CA 1
ATOM 915 C C . VAL A 1 106 ? -8.336 5.198 15.146 1.00 97.81 106 VAL A C 1
ATOM 917 O O . VAL A 1 106 ? -7.434 6.011 15.347 1.00 97.81 106 VAL A O 1
ATOM 920 N N . LYS A 1 1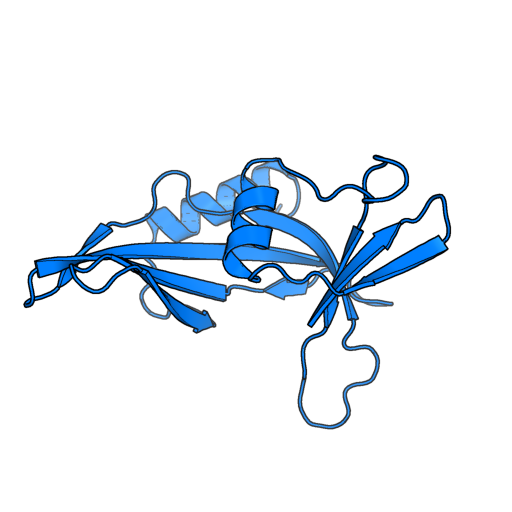07 ? -9.617 5.547 15.046 1.00 97.56 107 LYS A N 1
ATOM 921 C CA . LYS A 1 107 ? -10.139 6.897 15.262 1.00 97.56 107 LYS A CA 1
ATOM 922 C C . LYS A 1 107 ? -10.796 6.956 16.637 1.00 97.56 107 LYS A C 1
ATOM 924 O O . LYS A 1 107 ? -11.780 6.258 16.874 1.00 97.56 107 LYS A O 1
ATOM 929 N N . SER A 1 108 ? -10.252 7.792 17.513 1.00 95.62 108 SER A N 1
ATOM 930 C CA . SER A 1 108 ? -10.781 8.057 18.851 1.00 95.62 108 SER A CA 1
ATOM 931 C C . SER A 1 108 ? -10.955 9.555 19.078 1.00 95.62 108 SER A C 1
ATOM 933 O O . SER A 1 108 ? -10.498 10.375 18.277 1.00 95.62 108 SER A O 1
ATOM 935 N N . LYS A 1 109 ? -11.544 9.935 20.218 1.00 93.88 109 LYS A N 1
ATOM 936 C CA . LYS A 1 109 ? -11.613 11.343 20.653 1.00 93.88 109 LYS A CA 1
ATOM 937 C C . LYS A 1 109 ? -10.229 11.999 20.794 1.00 93.88 109 LYS A C 1
ATOM 939 O O . LYS A 1 109 ? -10.122 13.213 20.712 1.00 93.88 109 LYS A O 1
ATOM 944 N N . LYS A 1 110 ? -9.169 11.204 20.992 1.00 93.69 110 LYS A N 1
ATOM 945 C CA . LYS A 1 110 ? -7.780 11.675 21.150 1.00 93.69 110 LYS A CA 1
ATOM 946 C C . LYS A 1 110 ? -7.022 11.786 19.818 1.00 93.69 110 LYS A C 1
ATOM 948 O O . LYS A 1 110 ? -5.835 12.096 19.827 1.00 93.69 110 LYS A O 1
ATOM 953 N N . GLY A 1 111 ? -7.667 11.483 18.688 1.00 95.44 111 GLY A N 1
ATOM 954 C CA . GLY A 1 111 ? -7.078 11.563 17.351 1.00 95.44 111 GLY A CA 1
ATOM 955 C C . GLY A 1 111 ? -7.003 10.220 16.620 1.00 95.44 111 GLY A C 1
ATOM 956 O O . GLY A 1 111 ? -7.703 9.259 16.947 1.00 95.44 111 GLY A O 1
ATOM 957 N N . VAL A 1 112 ? -6.154 10.164 15.588 1.00 97.38 112 VAL A N 1
ATOM 958 C CA . VAL A 1 112 ? -6.015 8.999 14.700 1.00 97.38 112 VAL A CA 1
ATOM 959 C C . VAL A 1 112 ? -4.688 8.291 14.948 1.00 97.38 112 VAL A C 1
ATOM 961 O O . VAL A 1 112 ? -3.623 8.897 14.846 1.00 97.38 112 VAL A O 1
ATOM 964 N N . LYS A 1 113 ? -4.744 6.988 15.231 1.00 97.06 113 LYS A N 1
ATOM 965 C CA . LYS A 1 113 ? -3.566 6.127 15.400 1.00 97.06 113 LYS A CA 1
ATOM 966 C C . LYS A 1 113 ? -3.489 5.095 14.282 1.00 97.06 113 LYS A C 1
ATOM 968 O O . LYS A 1 113 ? -4.502 4.524 13.890 1.00 97.06 113 LYS A O 1
ATOM 973 N N . TYR A 1 114 ? -2.274 4.818 13.823 1.00 97.25 114 TYR A N 1
ATOM 974 C CA . TYR A 1 114 ? -1.984 3.840 12.777 1.00 97.25 114 TYR A CA 1
ATOM 975 C C . TYR A 1 114 ? -1.170 2.706 13.391 1.00 97.25 114 TYR A C 1
ATOM 977 O O . TYR A 1 114 ? 0.002 2.893 13.709 1.00 97.25 114 TYR A O 1
ATOM 985 N N . LYS A 1 115 ? -1.783 1.538 13.589 1.00 95.62 115 LYS A N 1
ATOM 986 C CA . LYS A 1 115 ? -1.080 0.356 14.101 1.00 95.62 115 LYS A CA 1
ATOM 987 C C . LYS A 1 115 ? -0.691 -0.537 12.935 1.00 95.62 115 LYS A C 1
ATOM 989 O O . LYS A 1 115 ? -1.571 -1.063 12.261 1.00 95.62 115 LYS A O 1
ATOM 994 N N . TYR A 1 116 ? 0.607 -0.663 12.704 1.00 94.62 116 TYR A N 1
ATOM 995 C CA . TYR A 1 116 ? 1.179 -1.489 11.649 1.00 94.62 116 TYR A CA 1
ATOM 996 C C . TYR A 1 116 ? 1.291 -2.953 12.081 1.00 94.62 116 TYR A C 1
ATOM 998 O O . TYR A 1 116 ? 1.600 -3.234 13.238 1.00 94.62 116 TYR A O 1
ATOM 1006 N N . GLY A 1 117 ? 1.112 -3.863 11.129 1.00 91.88 117 GLY A N 1
ATOM 1007 C CA . GLY A 1 117 ? 1.542 -5.249 11.241 1.00 91.88 117 GLY A CA 1
ATOM 1008 C C . GLY A 1 117 ? 1.894 -5.835 9.875 1.00 91.88 117 GLY A C 1
ATOM 1009 O O . GLY A 1 117 ? 1.626 -5.241 8.827 1.00 91.88 117 GLY A O 1
ATOM 1010 N N . GLN A 1 118 ? 2.515 -7.010 9.888 1.00 85.69 118 GLN A N 1
ATOM 1011 C CA . GLN A 1 118 ? 2.774 -7.810 8.693 1.00 85.69 118 GLN A CA 1
ATOM 1012 C C . GLN A 1 118 ? 2.007 -9.113 8.797 1.00 85.69 118 GLN A C 1
ATOM 1014 O O . GLN A 1 118 ? 1.951 -9.663 9.891 1.00 85.69 118 GLN A O 1
ATOM 1019 N N . TRP A 1 119 ? 1.455 -9.577 7.670 1.00 77.12 119 TRP A N 1
ATOM 1020 C CA . TRP A 1 119 ? 0.709 -10.832 7.556 1.00 77.12 119 TRP A CA 1
ATOM 1021 C C . TRP A 1 119 ? -0.418 -10.947 8.592 1.00 77.12 119 TRP A C 1
ATOM 1023 O O . TRP A 1 119 ? -0.201 -11.304 9.742 1.00 77.12 119 TRP A O 1
ATOM 1033 N N . ALA A 1 120 ? -1.646 -10.603 8.205 1.00 73.38 120 ALA A N 1
ATOM 1034 C CA . ALA A 1 120 ? -2.788 -10.736 9.104 1.00 73.38 120 ALA A CA 1
ATOM 1035 C C . ALA A 1 120 ? -3.219 -12.214 9.168 1.00 73.38 120 ALA A C 1
ATOM 1037 O O . ALA A 1 120 ? -3.853 -12.670 8.214 1.00 73.38 120 ALA A O 1
ATOM 1038 N N . PRO A 1 121 ? -2.948 -12.955 10.265 1.00 73.25 121 PRO A N 1
ATOM 1039 C CA . PRO A 1 121 ? -3.328 -14.369 10.365 1.00 73.25 121 PRO A CA 1
ATOM 1040 C C . PRO A 1 121 ? -4.852 -14.571 10.350 1.00 73.25 121 PRO A C 1
ATOM 1042 O O . PRO A 1 121 ? -5.326 -15.680 10.145 1.00 73.25 121 PRO A O 1
ATOM 1045 N N . TYR A 1 122 ? -5.621 -13.496 10.550 1.00 79.06 122 TYR A N 1
ATOM 1046 C CA . TYR A 1 122 ? -7.079 -13.502 10.648 1.00 79.06 122 TYR A CA 1
ATOM 1047 C C . TYR A 1 122 ? -7.755 -12.664 9.547 1.00 79.06 122 TYR A C 1
ATOM 1049 O O . TYR A 1 122 ? -8.804 -12.060 9.763 1.00 79.06 122 TYR A O 1
ATOM 1057 N N . MET A 1 123 ? -7.127 -12.545 8.371 1.00 86.50 123 MET A N 1
ATOM 1058 C CA . MET A 1 123 ? -7.741 -11.841 7.242 1.00 86.50 123 MET A CA 1
ATOM 1059 C C . MET A 1 123 ? -8.959 -12.614 6.722 1.00 86.50 123 MET A C 1
ATOM 1061 O O . MET A 1 123 ? -8.843 -13.777 6.344 1.00 86.50 123 MET A O 1
ATOM 1065 N N . ASP A 1 124 ? -10.109 -11.943 6.644 1.00 89.12 124 ASP A N 1
ATOM 1066 C CA . ASP A 1 124 ? -11.325 -12.516 6.066 1.00 89.12 124 ASP A CA 1
ATOM 1067 C C . ASP A 1 124 ? -11.128 -12.935 4.594 1.00 89.12 124 ASP A C 1
ATOM 1069 O O . ASP A 1 124 ? -10.480 -12.242 3.798 1.00 89.12 124 ASP A O 1
ATOM 1073 N N . ILE A 1 125 ? -11.741 -14.057 4.206 1.00 91.44 125 ILE A N 1
ATOM 1074 C CA . ILE A 1 125 ? -11.594 -14.633 2.864 1.00 91.44 125 ILE A CA 1
ATOM 1075 C C . ILE A 1 125 ? -12.095 -13.696 1.757 1.00 91.44 125 ILE A C 1
ATOM 1077 O O . ILE A 1 125 ? -11.562 -13.722 0.645 1.00 91.44 125 ILE A O 1
ATOM 1081 N N . LYS A 1 126 ? -13.105 -12.854 2.018 1.00 92.50 126 LYS A N 1
ATOM 1082 C CA . LYS A 1 126 ? -13.616 -11.892 1.033 1.00 92.50 126 LYS A CA 1
ATOM 1083 C C . LYS A 1 126 ? -12.597 -10.785 0.790 1.00 92.50 126 LYS A C 1
ATOM 1085 O O . LYS A 1 126 ? -12.388 -10.431 -0.369 1.00 92.50 126 LYS A O 1
ATOM 1090 N N . LEU A 1 127 ? -11.927 -10.296 1.839 1.00 93.06 127 LEU A N 1
ATOM 1091 C CA . LEU A 1 127 ? -10.844 -9.311 1.715 1.00 93.06 127 LEU A CA 1
ATOM 1092 C C . LEU A 1 127 ? -9.668 -9.881 0.920 1.00 93.06 127 LEU A C 1
ATOM 1094 O O . LEU A 1 127 ? -9.197 -9.242 -0.020 1.00 93.06 127 LEU A O 1
ATOM 1098 N N . PHE A 1 128 ? -9.241 -11.105 1.240 1.00 92.81 128 PHE A N 1
ATOM 1099 C CA . PHE A 1 128 ? -8.179 -11.768 0.487 1.00 92.81 128 PHE A CA 1
ATOM 1100 C C . PHE A 1 128 ? -8.556 -11.945 -0.992 1.00 92.81 128 PHE A C 1
ATOM 1102 O O . PHE A 1 128 ? -7.786 -11.574 -1.879 1.00 92.81 128 PHE A O 1
ATOM 1109 N N . LYS A 1 129 ? -9.767 -12.450 -1.275 1.00 94.56 129 LYS A N 1
ATOM 1110 C CA . LYS A 1 129 ? -10.271 -12.618 -2.648 1.00 94.56 129 LYS A CA 1
ATOM 1111 C C . LYS A 1 129 ? -10.351 -11.293 -3.404 1.00 94.56 129 LYS A C 1
ATOM 1113 O O . LYS A 1 129 ? -10.106 -11.289 -4.607 1.00 94.56 129 LYS A O 1
ATOM 1118 N N . ASP A 1 130 ? -10.701 -10.190 -2.745 1.00 95.81 130 ASP A N 1
ATOM 1119 C CA . ASP A 1 130 ? -10.706 -8.864 -3.368 1.00 95.81 130 ASP A CA 1
ATOM 1120 C C . ASP A 1 130 ? -9.294 -8.463 -3.816 1.00 95.81 130 ASP A C 1
ATOM 1122 O O . ASP A 1 130 ? -9.079 -8.240 -5.007 1.00 95.81 130 ASP A O 1
ATOM 1126 N N . LEU A 1 131 ? -8.315 -8.482 -2.905 1.00 95.75 131 LEU A N 1
ATOM 1127 C CA . LEU A 1 131 ? -6.917 -8.156 -3.221 1.00 95.75 131 LEU A CA 1
ATOM 1128 C C . LEU A 1 131 ? -6.348 -9.063 -4.323 1.00 95.75 131 LEU A C 1
ATOM 1130 O O . LEU A 1 131 ? -5.740 -8.582 -5.280 1.00 95.75 131 LEU A O 1
ATOM 1134 N N . TYR A 1 132 ? -6.595 -10.372 -4.225 1.00 95.44 132 TYR A N 1
ATOM 1135 C CA . TYR A 1 132 ? -6.162 -11.345 -5.225 1.00 95.44 132 TYR A CA 1
ATOM 1136 C C . TYR A 1 132 ? -6.769 -11.054 -6.601 1.00 95.44 132 TYR A C 1
ATOM 1138 O O . TYR A 1 132 ? -6.048 -10.998 -7.594 1.00 95.44 132 TYR A O 1
ATOM 1146 N N . ARG A 1 133 ? -8.084 -10.813 -6.682 1.00 96.50 133 ARG A N 1
ATOM 1147 C CA . ARG A 1 133 ? -8.762 -10.513 -7.953 1.00 96.50 133 ARG A CA 1
ATOM 1148 C C . ARG A 1 133 ? -8.267 -9.213 -8.572 1.00 96.50 133 ARG A C 1
ATOM 1150 O O . ARG A 1 133 ? -8.155 -9.142 -9.792 1.00 96.50 133 ARG A O 1
ATOM 1157 N N . GLN A 1 134 ? -7.987 -8.190 -7.766 1.00 97.12 134 GLN A N 1
ATOM 1158 C CA . GLN A 1 134 ? -7.404 -6.945 -8.267 1.00 97.12 134 GLN A CA 1
ATOM 1159 C C . GLN A 1 134 ? -6.033 -7.200 -8.914 1.00 97.12 134 GLN A C 1
ATOM 1161 O O . GLN A 1 134 ? -5.796 -6.767 -10.042 1.00 97.12 134 GLN A O 1
ATOM 1166 N N . ALA A 1 135 ? -5.177 -7.982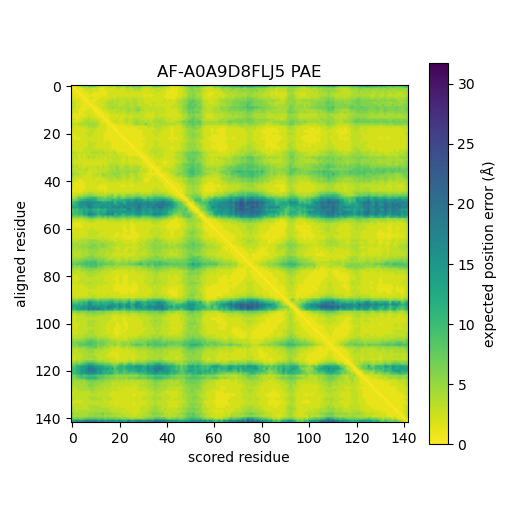 -8.256 1.00 96.44 135 ALA A N 1
ATOM 1167 C CA . ALA A 1 135 ? -3.871 -8.364 -8.782 1.00 96.44 135 ALA A CA 1
ATOM 1168 C C . ALA A 1 135 ? -3.948 -9.272 -10.021 1.00 96.44 135 ALA A C 1
ATOM 1170 O O . ALA A 1 135 ? -3.225 -9.049 -10.995 1.00 96.44 135 ALA A O 1
ATOM 1171 N N . ALA A 1 136 ? -4.856 -10.249 -10.032 1.00 96.25 136 ALA A N 1
ATOM 1172 C CA . ALA A 1 136 ? -5.089 -11.131 -11.174 1.00 96.25 136 ALA A CA 1
ATOM 1173 C C . ALA A 1 136 ? -5.562 -10.348 -12.410 1.00 96.25 136 ALA A C 1
ATOM 1175 O O . ALA A 1 136 ? -5.027 -10.529 -13.500 1.00 96.25 136 ALA A O 1
ATOM 1176 N N . LYS A 1 137 ? -6.477 -9.382 -12.236 1.00 96.44 137 LYS A N 1
ATOM 1177 C CA . LYS A 1 137 ? -6.928 -8.484 -13.319 1.00 96.44 137 LYS A CA 1
ATOM 1178 C C . LYS A 1 137 ? -5.800 -7.655 -13.935 1.00 96.44 137 LYS A C 1
ATOM 1180 O O . LYS A 1 137 ? -5.897 -7.257 -15.089 1.00 96.44 137 LYS A O 1
ATOM 1185 N N . LYS A 1 138 ? -4.737 -7.396 -13.176 1.00 95.25 138 LYS A N 1
ATOM 1186 C CA . LYS A 1 138 ? -3.522 -6.711 -13.637 1.00 95.25 138 LYS A CA 1
ATOM 1187 C C . LYS A 1 138 ? -2.457 -7.677 -14.184 1.00 95.25 138 LYS A C 1
ATOM 1189 O O . LYS A 1 138 ? -1.364 -7.243 -14.533 1.00 95.25 138 LYS A O 1
ATOM 1194 N N . GLY A 1 139 ? -2.753 -8.977 -14.260 1.00 94.94 139 GLY A N 1
ATOM 1195 C CA . GLY A 1 139 ? -1.864 -10.000 -14.814 1.00 94.94 139 GLY A CA 1
ATOM 1196 C C . GLY A 1 139 ? -0.744 -10.451 -13.872 1.00 94.94 139 GLY A C 1
ATOM 1197 O O . GLY A 1 139 ? 0.273 -10.972 -14.337 1.00 94.94 139 GLY A O 1
ATOM 1198 N N . TYR A 1 140 ? -0.886 -10.236 -12.560 1.00 92.62 140 TYR A N 1
ATOM 1199 C CA . TYR A 1 140 ? 0.126 -10.663 -11.587 1.00 92.62 140 TYR A CA 1
ATOM 1200 C C . TYR A 1 140 ? -0.048 -12.097 -11.099 1.00 92.62 140 TYR A C 1
ATOM 1202 O O . TYR A 1 140 ? 0.954 -12.733 -10.779 1.00 92.62 140 TYR A O 1
ATOM 1210 N N . PHE A 1 141 ? -1.283 -12.594 -11.081 1.00 86.50 141 PHE A N 1
ATOM 1211 C CA . PHE A 1 141 ? -1.622 -13.975 -10.754 1.00 86.50 141 PHE A CA 1
ATOM 1212 C C . PHE A 1 141 ? -2.434 -14.519 -11.927 1.00 86.50 141 PHE A C 1
ATOM 1214 O O . PHE A 1 141 ? -3.497 -13.977 -12.232 1.00 86.50 141 PHE A O 1
ATOM 1221 N N . LYS A 1 142 ? -1.864 -15.491 -12.636 1.00 65.81 142 LYS A N 1
ATOM 1222 C CA . LYS A 1 142 ? -2.536 -16.268 -13.677 1.00 65.81 142 LYS A CA 1
ATOM 1223 C C . LYS A 1 142 ? -2.882 -17.623 -13.092 1.00 65.81 142 LYS A C 1
ATOM 1225 O O . LYS A 1 142 ? -2.026 -18.127 -12.329 1.00 65.81 142 LYS A O 1
#

Solvent-accessible surface area (backbone atoms only — not comparable to full-atom values): 8228 Å² total; per-residue (Å²): 90,48,31,40,34,29,73,93,76,74,47,72,48,76,56,91,67,58,67,67,61,52,46,53,37,38,40,73,68,52,68,56,53,33,92,88,74,68,44,77,34,45,44,36,37,40,54,95,61,77,88,81,57,77,80,44,51,26,39,61,72,48,46,38,55,49,94,73,57,55,69,51,67,47,98,88,67,32,40,36,36,43,46,57,34,46,33,36,28,40,38,76,99,51,69,75,42,79,46,47,42,31,34,40,42,34,43,44,99,94,44,78,45,78,46,78,52,68,62,68,93,80,64,54,68,66,55,52,51,48,38,49,50,56,40,30,76,72,68,74,50,130

Foldseek 3Di:
DKKWADPVVGDIDDDPDDPVVQLVCQQVVNADADPVPRHGTWIWDADPDPDPDPQRIWTWDGKHWAPDWDWDADPVRKIWTKTWMWTWTDTVPDDIDTWTKMWIFTQDPVGTDTDIDGDDPPDDPVRVVRNVVVCVVVVNDD

Secondary structure (DSSP, 8-state):
-EEEEETTTTEEEE--S-HHHHHHHHHTT---B-TTT--B-EEEEE---SS--S--EEEEEEEE--SS-EEEE-TT--EEEEEE-EEEEEETTS-EEEE-EEEEEEEETTEEEEEEEES-TT--HHHHHHHHHHHHHTTS--

pLDDT: mean 90.99, std 8.69, range [60.38, 98.0]

Sequence (142 aa):
MVEVYCKKYKHSYRLKRRIFDTLLDYSNGNKERCRKHGCECELIFEFPFGLDVKHNRSTLLECFAPKQPQKWHTKQGDKVIFYPFLVIFKRHSRNRAIWLPYWHVVKSKKGVKYKYGQWAPYMDIKLFKDLYRQAAKKGYFK